Protein AF-A0A497K671-F1 (afdb_monomer)

Structure (mmCIF, N/CA/C/O backbone):
data_AF-A0A497K671-F1
#
_entry.id   AF-A0A497K671-F1
#
loop_
_atom_site.group_PDB
_atom_site.id
_atom_site.type_symbol
_atom_site.label_atom_id
_atom_site.label_alt_id
_atom_site.label_comp_id
_atom_site.label_asym_id
_atom_site.label_entity_id
_atom_site.label_seq_id
_atom_site.pdbx_PDB_ins_code
_atom_site.Cartn_x
_atom_site.Cartn_y
_atom_site.Cartn_z
_atom_site.occupancy
_atom_site.B_iso_or_equiv
_atom_site.auth_seq_id
_atom_site.auth_comp_id
_atom_site.auth_asym_id
_atom_site.auth_atom_id
_atom_site.pdbx_PDB_model_num
ATOM 1 N N . MET A 1 1 ? -10.557 17.025 -1.961 1.00 64.00 1 MET A N 1
ATOM 2 C CA . MET A 1 1 ? -9.973 16.336 -0.787 1.00 64.00 1 MET A CA 1
ATOM 3 C C . MET A 1 1 ? -8.901 17.240 -0.180 1.00 64.00 1 MET A C 1
ATOM 5 O O . MET A 1 1 ? -8.345 18.042 -0.924 1.00 64.00 1 MET A O 1
ATOM 9 N N . LYS A 1 2 ? -8.643 17.198 1.137 1.00 79.81 2 LYS A N 1
ATOM 10 C CA . LYS A 1 2 ? -7.466 17.884 1.707 1.00 79.81 2 LYS A CA 1
ATOM 11 C C . LYS A 1 2 ? -6.205 17.241 1.107 1.00 79.81 2 LYS A C 1
ATOM 13 O O . LYS A 1 2 ? -6.204 16.036 0.879 1.00 79.81 2 LYS A O 1
ATOM 18 N N . GLY A 1 3 ? -5.191 18.044 0.790 1.00 86.56 3 GLY A N 1
ATOM 19 C CA . GLY A 1 3 ? -3.894 17.534 0.330 1.00 86.56 3 GLY A CA 1
ATOM 20 C C . GLY A 1 3 ? -2.969 17.199 1.500 1.00 86.56 3 GLY A C 1
ATOM 21 O O . GLY A 1 3 ? -3.243 17.593 2.635 1.00 86.56 3 GLY A O 1
ATOM 22 N N . ASP A 1 4 ? -1.843 16.557 1.208 1.00 89.00 4 ASP A N 1
ATOM 23 C CA . ASP A 1 4 ? -0.923 15.943 2.182 1.00 89.00 4 ASP A CA 1
ATOM 24 C C . ASP A 1 4 ? -0.459 16.879 3.303 1.00 89.00 4 ASP A C 1
ATOM 26 O O . ASP A 1 4 ? -0.271 16.462 4.438 1.00 89.00 4 ASP A O 1
ATOM 30 N N . LYS A 1 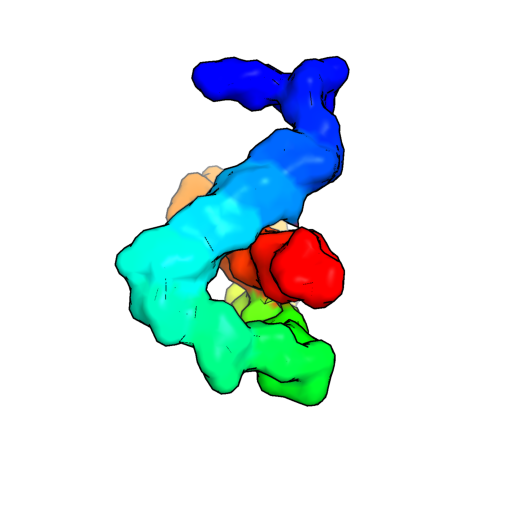5 ? -0.356 18.186 3.034 1.00 93.50 5 LYS A N 1
ATOM 31 C CA . LYS A 1 5 ? 0.006 19.193 4.051 1.00 93.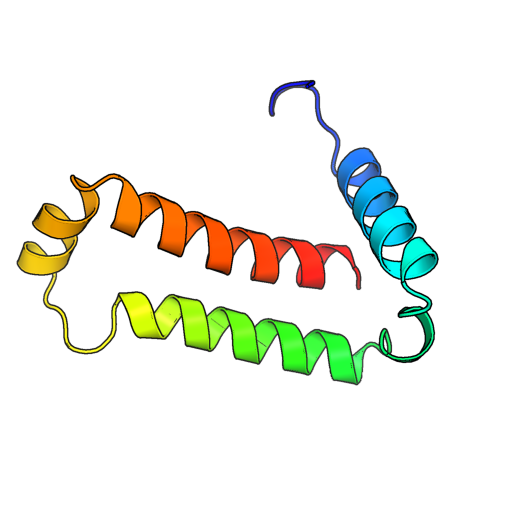50 5 LYS A CA 1
ATOM 32 C C . LYS A 1 5 ? -1.037 19.377 5.161 1.00 93.50 5 LYS A C 1
ATOM 34 O O . LYS A 1 5 ? -0.774 20.099 6.119 1.00 93.50 5 LYS A O 1
ATOM 39 N N . LYS A 1 6 ? -2.249 18.849 4.986 1.00 94.12 6 LYS A N 1
ATOM 40 C CA . LYS A 1 6 ? -3.402 19.086 5.868 1.00 94.12 6 LYS A CA 1
ATOM 41 C C . LYS A 1 6 ? -4.133 17.810 6.281 1.00 94.12 6 LYS A C 1
ATOM 43 O O . LYS A 1 6 ? -4.954 17.896 7.188 1.00 94.12 6 LYS A O 1
ATOM 48 N N . THR A 1 7 ? -3.882 16.688 5.611 1.00 94.44 7 THR A N 1
ATOM 49 C CA . THR A 1 7 ? -4.479 15.393 5.952 1.00 94.44 7 THR A CA 1
ATOM 50 C C . THR A 1 7 ? -3.691 14.773 7.098 1.00 94.44 7 THR A C 1
ATOM 52 O O . THR A 1 7 ? -2.493 14.534 6.960 1.00 94.44 7 THR A O 1
ATOM 55 N N . THR A 1 8 ? -4.332 14.547 8.243 1.00 95.44 8 THR A N 1
ATOM 56 C CA . THR A 1 8 ? -3.659 13.915 9.389 1.00 95.44 8 THR A CA 1
ATOM 57 C C . THR A 1 8 ? -3.701 12.395 9.267 1.00 95.44 8 THR A C 1
ATOM 59 O O . THR A 1 8 ? -4.569 11.836 8.598 1.00 95.44 8 THR A O 1
ATOM 62 N N . VAL A 1 9 ? -2.788 11.705 9.957 1.00 95.75 9 VAL A N 1
ATOM 63 C CA . VAL A 1 9 ? -2.836 10.238 10.050 1.00 95.75 9 VAL A CA 1
ATOM 64 C C . VAL A 1 9 ? -4.157 9.774 10.670 1.00 95.75 9 VAL A C 1
ATOM 66 O O . VAL A 1 9 ? -4.737 8.813 10.182 1.00 95.75 9 VAL A O 1
ATOM 69 N N . GLU A 1 10 ? -4.683 10.480 11.678 1.00 96.38 10 GLU A N 1
ATOM 70 C CA . GLU A 1 10 ? -5.970 10.122 12.294 1.00 96.38 10 GLU A CA 1
ATOM 71 C C . GLU A 1 10 ? -7.127 10.182 11.289 1.00 96.38 10 GLU A C 1
ATOM 73 O O . GLU A 1 10 ? -7.916 9.246 11.233 1.00 96.38 10 GLU A O 1
ATOM 78 N N . GLU A 1 11 ? -7.183 11.203 10.423 1.00 95.88 11 GLU A N 1
ATOM 79 C CA . GLU A 1 11 ? -8.203 11.274 9.364 1.00 95.88 11 GLU A CA 1
ATOM 80 C C . GLU A 1 11 ? -8.127 10.068 8.407 1.00 95.88 11 GLU A C 1
ATOM 82 O O . GLU A 1 11 ? -9.152 9.614 7.895 1.00 95.88 11 GLU A O 1
ATOM 87 N N . LEU A 1 12 ? -6.928 9.532 8.153 1.00 95.62 12 LEU A N 1
ATOM 88 C CA . LEU A 1 12 ? -6.757 8.309 7.364 1.00 95.62 12 LEU A CA 1
ATOM 89 C C . LEU A 1 12 ? -7.225 7.073 8.142 1.00 95.62 12 LEU A C 1
ATOM 91 O O . LEU A 1 12 ? -8.001 6.286 7.599 1.00 95.62 12 LEU A O 1
ATOM 95 N N . LYS A 1 13 ? -6.830 6.928 9.417 1.00 96.50 13 LYS A N 1
ATOM 96 C CA . LYS A 1 13 ? -7.282 5.815 10.273 1.00 96.50 13 LYS A CA 1
ATOM 97 C C . LYS A 1 13 ? -8.809 5.793 10.387 1.00 96.50 13 LYS A C 1
ATOM 99 O O . LYS A 1 13 ? -9.410 4.729 10.296 1.00 96.50 13 LYS A O 1
ATOM 104 N N . GLU A 1 14 ? -9.454 6.948 10.541 1.00 96.94 14 GLU A N 1
ATOM 105 C CA . GLU A 1 14 ? -10.917 7.062 10.608 1.00 96.94 14 GLU A CA 1
ATOM 106 C C . GLU A 1 14 ? -11.603 6.581 9.325 1.00 96.94 14 GLU A C 1
ATOM 108 O O . GLU A 1 14 ? -12.574 5.826 9.396 1.00 96.94 14 GLU A O 1
ATOM 113 N N . LYS A 1 15 ? -11.082 6.964 8.152 1.00 96.31 15 LYS A N 1
ATOM 114 C CA . LYS A 1 15 ? -11.598 6.482 6.862 1.00 96.31 15 LYS A CA 1
ATOM 115 C C . LYS A 1 15 ? -11.462 4.969 6.721 1.00 96.31 15 LYS A C 1
ATOM 117 O O . LYS A 1 15 ? -12.412 4.321 6.290 1.00 96.31 15 LYS A O 1
ATOM 122 N N . ILE A 1 16 ? -10.316 4.416 7.116 1.00 96.44 16 ILE A N 1
ATOM 123 C CA . ILE A 1 16 ? -10.055 2.972 7.080 1.00 96.44 16 ILE A CA 1
ATOM 124 C C . ILE A 1 16 ? -11.023 2.235 8.017 1.00 96.44 16 ILE A C 1
ATOM 126 O O . ILE A 1 16 ? -11.705 1.308 7.586 1.00 96.44 16 ILE A O 1
ATOM 130 N N . ARG A 1 17 ? -11.188 2.698 9.265 1.00 95.69 17 ARG A N 1
ATOM 131 C CA . ARG A 1 17 ? -12.164 2.124 10.213 1.00 95.69 17 ARG A CA 1
ATOM 132 C C . ARG A 1 17 ? -13.586 2.148 9.654 1.00 95.69 17 ARG A C 1
ATOM 134 O O . ARG A 1 17 ? -14.305 1.159 9.769 1.00 95.69 17 ARG A O 1
ATOM 141 N N . ALA A 1 18 ? -13.999 3.261 9.0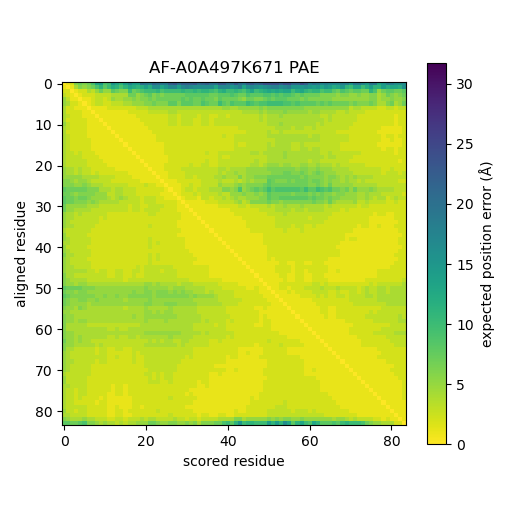44 1.00 96.88 18 ALA A N 1
ATOM 142 C CA . ALA A 1 18 ? -15.321 3.375 8.433 1.00 96.88 18 ALA A CA 1
ATOM 143 C C . ALA A 1 18 ? -15.508 2.368 7.286 1.00 96.88 18 ALA A C 1
ATOM 145 O O . ALA A 1 18 ? -16.539 1.701 7.228 1.00 96.88 18 ALA A O 1
ATOM 146 N N . PHE A 1 19 ? -14.497 2.211 6.428 1.00 95.75 19 PHE A N 1
ATOM 147 C CA . PHE A 1 19 ? -14.495 1.258 5.318 1.00 95.75 19 PHE A CA 1
ATOM 148 C C . PHE A 1 19 ? -14.597 -0.202 5.786 1.00 95.75 19 PHE A C 1
ATOM 150 O O . PHE A 1 19 ? -15.396 -0.966 5.236 1.00 95.75 19 PHE A O 1
ATOM 157 N N . ILE A 1 20 ? -13.827 -0.574 6.817 1.00 95.38 20 ILE A N 1
ATOM 158 C CA . ILE A 1 20 ? -13.838 -1.913 7.430 1.00 95.38 20 ILE A CA 1
ATOM 159 C C . ILE A 1 20 ? -15.212 -2.202 8.040 1.00 95.38 20 ILE A C 1
ATOM 161 O O . ILE A 1 20 ? -15.789 -3.269 7.817 1.00 95.38 20 ILE A O 1
ATOM 165 N N . LYS A 1 21 ? -15.759 -1.234 8.784 1.00 95.94 21 LYS A N 1
ATOM 166 C CA . LYS A 1 21 ? -17.052 -1.364 9.459 1.00 95.94 21 LYS A CA 1
ATOM 167 C C . LYS A 1 21 ? -18.215 -1.492 8.479 1.00 95.94 21 LYS A C 1
ATOM 169 O O . LYS A 1 21 ? -19.092 -2.322 8.688 1.00 95.94 21 LYS A O 1
ATOM 174 N N . GLU A 1 22 ? -18.223 -0.704 7.4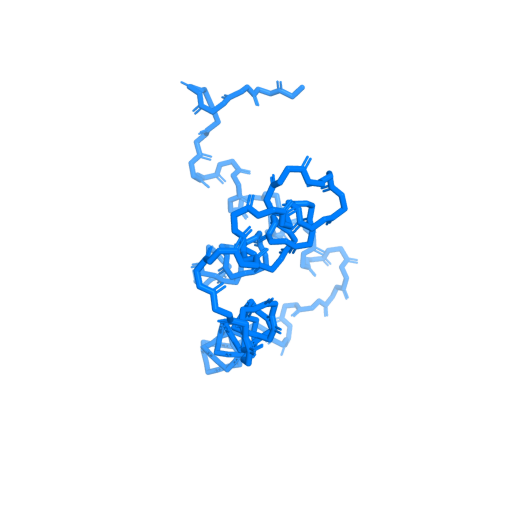03 1.00 97.31 22 GLU A N 1
ATOM 175 C CA . GLU A 1 22 ? -19.244 -0.783 6.345 1.00 97.31 22 GLU A CA 1
ATOM 176 C C . GLU A 1 22 ? -19.333 -2.191 5.728 1.00 97.31 22 GLU A C 1
ATOM 178 O O . GLU A 1 22 ? -20.403 -2.613 5.295 1.00 97.31 22 GLU A O 1
ATOM 183 N N . ARG A 1 23 ? -18.220 -2.935 5.728 1.00 95.62 23 ARG A N 1
ATOM 184 C CA . ARG A 1 23 ? -18.107 -4.280 5.148 1.00 95.62 23 ARG A CA 1
ATOM 185 C C . ARG 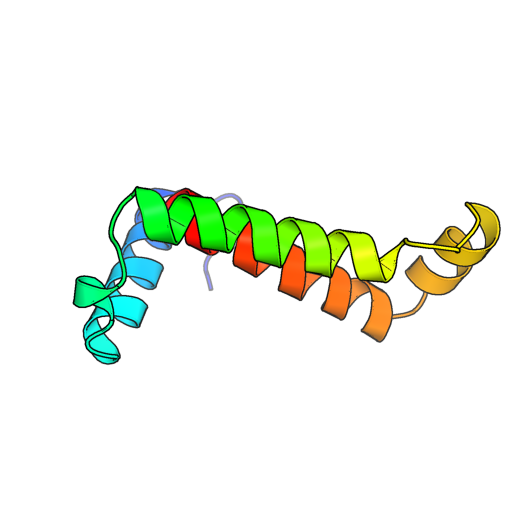A 1 23 ? -18.246 -5.415 6.161 1.00 95.62 23 ARG A C 1
ATOM 187 O O . ARG A 1 23 ? -18.152 -6.573 5.764 1.00 95.62 23 ARG A O 1
ATOM 194 N N . ASP A 1 24 ? -18.467 -5.110 7.442 1.00 94.69 24 ASP A N 1
ATOM 195 C CA . ASP A 1 24 ? -18.464 -6.104 8.529 1.00 94.69 24 ASP A CA 1
ATOM 196 C C . ASP A 1 24 ? -17.156 -6.933 8.565 1.00 94.69 24 ASP A C 1
ATOM 198 O O . ASP A 1 24 ? -17.139 -8.144 8.806 1.00 94.69 24 ASP A O 1
ATOM 202 N N . TRP A 1 25 ? -16.027 -6.279 8.267 1.00 94.88 25 TRP A N 1
ATOM 203 C CA . TRP A 1 25 ? -14.701 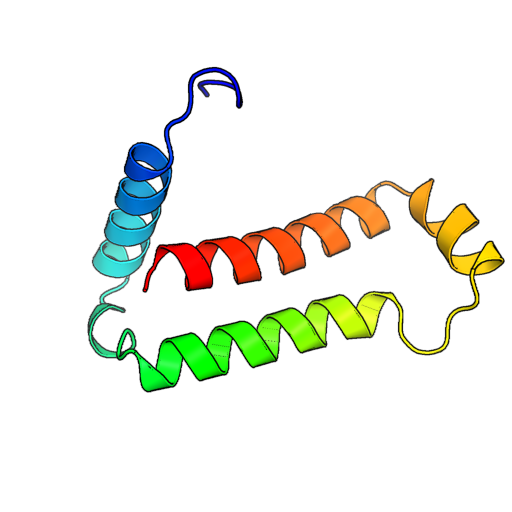-6.909 8.206 1.00 94.88 25 TRP A CA 1
ATOM 204 C C . TRP A 1 25 ? -13.918 -6.829 9.520 1.00 94.88 25 TRP A C 1
ATOM 206 O O . TRP A 1 25 ? -12.812 -7.360 9.609 1.00 94.88 25 TRP A O 1
ATOM 216 N N . GLU A 1 26 ? -14.487 -6.218 10.562 1.00 92.12 26 GLU A N 1
ATOM 217 C CA . GLU A 1 26 ? -13.852 -6.086 11.883 1.00 92.12 26 GLU A CA 1
ATOM 218 C C . GLU A 1 26 ? -13.467 -7.460 12.471 1.00 92.12 26 GLU A C 1
ATOM 220 O O . GLU A 1 26 ? -12.436 -7.593 13.124 1.00 92.12 26 GLU A O 1
ATOM 225 N N . LYS A 1 27 ? -14.236 -8.512 12.158 1.00 90.06 27 LYS A N 1
ATOM 226 C CA . LYS A 1 27 ? -13.971 -9.907 12.565 1.00 90.06 27 LYS A CA 1
ATOM 227 C C . LYS A 1 27 ? -12.722 -10.545 11.943 1.00 90.06 27 LYS A C 1
ATOM 229 O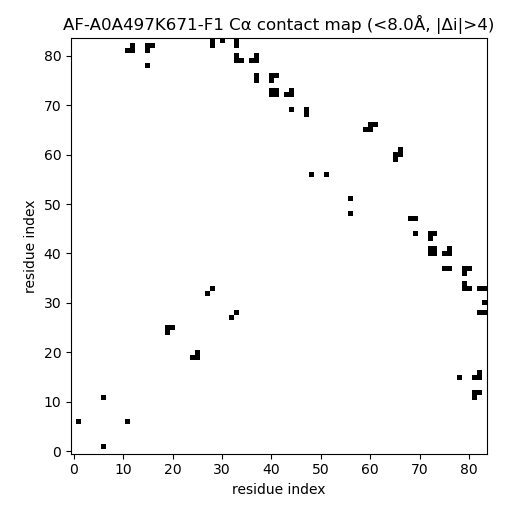 O . LYS A 1 27 ? -12.310 -11.601 12.403 1.00 90.06 27 LYS A O 1
ATOM 234 N N . TYR A 1 28 ? -12.156 -9.937 10.901 1.00 86.81 28 TYR A N 1
ATOM 235 C CA . TYR A 1 28 ? -10.931 -10.391 10.232 1.00 86.81 28 TYR A CA 1
ATOM 236 C C . TYR A 1 28 ? -9.729 -9.483 10.544 1.00 86.81 28 TYR A C 1
ATOM 238 O O . TYR A 1 28 ? -8.636 -9.717 10.046 1.00 86.81 28 TYR A O 1
ATOM 246 N N . HIS A 1 29 ? -9.917 -8.446 11.371 1.00 90.44 29 HIS A N 1
ATOM 247 C CA . HIS A 1 29 ? -8.876 -7.486 11.752 1.00 90.44 29 HIS A CA 1
ATOM 248 C C . HIS A 1 29 ? -8.210 -7.858 13.086 1.00 90.44 29 HIS A C 1
ATOM 250 O O . HIS A 1 29 ? -8.110 -7.046 14.008 1.00 90.44 29 HIS A O 1
ATOM 256 N N . HIS A 1 30 ? -7.743 -9.102 13.220 1.00 93.25 30 HIS A N 1
ATOM 257 C CA . HIS A 1 30 ? -6.860 -9.464 14.329 1.00 93.25 30 HIS A CA 1
ATOM 258 C C . HIS A 1 30 ? -5.405 -9.096 13.995 1.00 93.25 30 HIS A C 1
ATOM 260 O O . HIS A 1 30 ? -5.002 -9.231 12.841 1.00 93.25 30 HIS A O 1
ATOM 266 N N . PRO A 1 31 ? -4.565 -8.708 14.979 1.00 94.19 31 PRO A N 1
ATOM 267 C CA . PRO A 1 31 ? -3.186 -8.282 14.708 1.00 94.19 31 PRO A CA 1
ATOM 268 C C . PRO A 1 31 ? -2.349 -9.286 13.900 1.00 94.19 31 PRO A C 1
ATOM 270 O O . PRO A 1 31 ? -1.521 -8.883 13.089 1.00 94.19 31 PRO A O 1
ATOM 273 N N . LYS A 1 32 ? -2.586 -10.592 14.094 1.00 96.06 32 LYS A N 1
ATOM 274 C CA . LYS A 1 32 ? -1.957 -11.659 13.303 1.00 96.06 32 LYS A CA 1
ATOM 275 C C . LYS A 1 32 ? -2.330 -11.561 11.819 1.00 96.06 32 LYS A C 1
ATOM 277 O O . LYS A 1 32 ? -1.445 -11.601 10.975 1.00 96.06 32 LYS A O 1
ATOM 282 N N . ASP A 1 33 ? -3.617 -11.428 11.521 1.00 95.44 33 ASP A N 1
ATOM 283 C CA . ASP A 1 33 ? -4.142 -11.466 10.154 1.00 95.44 33 ASP A CA 1
ATOM 284 C C . ASP A 1 33 ? -3.762 -10.188 9.383 1.00 95.44 33 ASP A C 1
ATOM 286 O O . ASP A 1 33 ? -3.453 -10.231 8.194 1.00 95.44 33 ASP A O 1
ATOM 290 N N . ILE A 1 34 ? -3.672 -9.050 10.081 1.00 96.25 34 ILE A N 1
ATOM 291 C CA . ILE A 1 34 ? -3.164 -7.795 9.504 1.00 96.25 34 ILE A CA 1
ATOM 292 C C . ILE A 1 34 ? -1.664 -7.871 9.227 1.00 96.25 34 ILE A C 1
ATOM 294 O O . ILE A 1 34 ? -1.222 -7.422 8.173 1.00 96.25 34 ILE A O 1
ATOM 298 N N . ALA A 1 35 ? -0.872 -8.476 10.118 1.00 97.38 35 ALA A N 1
ATOM 299 C CA . ALA A 1 35 ? 0.545 -8.710 9.844 1.00 97.38 35 ALA A CA 1
ATOM 300 C C . ALA A 1 35 ? 0.752 -9.617 8.617 1.00 97.38 35 ALA A C 1
ATOM 302 O O . ALA A 1 35 ? 1.627 -9.341 7.800 1.00 97.38 35 ALA A O 1
ATOM 303 N N . GLU A 1 36 ? -0.068 -10.662 8.467 1.00 97.81 36 GLU A N 1
ATOM 304 C CA . GLU A 1 36 ? -0.062 -11.523 7.278 1.00 97.81 36 GLU A CA 1
ATOM 305 C C . GLU A 1 36 ? -0.432 -10.734 6.016 1.00 97.81 36 GLU A C 1
ATOM 307 O O . GLU A 1 36 ? 0.286 -10.825 5.022 1.00 97.81 36 GLU A O 1
ATOM 312 N N . SER A 1 37 ? -1.473 -9.899 6.081 1.00 97.56 37 SER A N 1
ATOM 313 C CA . SER A 1 37 ? -1.909 -9.060 4.955 1.00 97.56 37 SER A CA 1
ATOM 314 C C . SER A 1 37 ? -0.804 -8.099 4.506 1.00 97.56 37 SER A C 1
ATOM 316 O O . SER A 1 37 ? -0.474 -8.062 3.330 1.00 97.56 37 SER A O 1
ATOM 318 N N . ILE A 1 38 ? -0.122 -7.414 5.435 1.00 98.12 38 ILE A N 1
ATOM 319 C CA . ILE A 1 38 ? 1.019 -6.534 5.104 1.00 98.12 38 ILE A CA 1
ATOM 320 C C . ILE A 1 38 ? 2.108 -7.289 4.332 1.00 98.12 38 ILE A C 1
ATOM 322 O O . ILE A 1 38 ? 2.687 -6.747 3.393 1.00 98.12 38 ILE A O 1
ATOM 326 N N . CYS A 1 39 ? 2.420 -8.524 4.734 1.00 98.50 39 CYS A N 1
ATOM 327 C CA . CYS A 1 39 ? 3.416 -9.333 4.035 1.00 98.50 39 CYS A CA 1
ATOM 328 C C . CYS A 1 39 ? 2.963 -9.744 2.630 1.00 98.50 39 CYS A C 1
ATOM 330 O O . CYS A 1 39 ? 3.813 -9.827 1.746 1.00 98.50 39 CYS A O 1
ATOM 332 N N . ILE A 1 40 ? 1.667 -10.001 2.438 1.00 98.56 40 ILE A N 1
ATOM 333 C CA . ILE A 1 40 ? 1.087 -10.331 1.133 1.00 98.56 40 ILE A CA 1
ATOM 334 C C . ILE A 1 40 ? 1.196 -9.122 0.200 1.00 98.56 40 ILE A C 1
ATOM 336 O O . ILE A 1 40 ? 1.863 -9.238 -0.821 1.00 98.56 40 ILE A O 1
ATOM 340 N N . GLU A 1 41 ? 0.712 -7.944 0.599 1.00 98.50 41 GLU A N 1
ATOM 341 C CA . GLU A 1 41 ? 0.759 -6.748 -0.267 1.00 98.50 41 GLU A CA 1
ATOM 342 C C . GLU A 1 41 ? 2.201 -6.280 -0.542 1.00 98.50 41 GLU A C 1
ATOM 344 O O . GLU A 1 41 ? 2.547 -5.803 -1.621 1.00 98.50 41 GLU A O 1
ATOM 349 N N . ALA A 1 42 ? 3.115 -6.471 0.417 1.00 98.69 42 ALA A N 1
ATOM 350 C CA . ALA A 1 42 ? 4.539 -6.234 0.181 1.00 98.69 42 ALA A CA 1
ATOM 351 C C . ALA A 1 42 ? 5.136 -7.197 -0.861 1.00 98.69 42 ALA A C 1
ATOM 353 O O . ALA A 1 42 ? 6.073 -6.822 -1.574 1.00 98.69 42 ALA A O 1
ATOM 354 N N . ALA A 1 43 ? 4.623 -8.427 -0.943 1.00 98.75 43 ALA A N 1
ATOM 355 C CA . ALA A 1 43 ? 4.994 -9.364 -1.991 1.00 98.75 43 ALA A CA 1
ATOM 356 C C . ALA A 1 43 ? 4.383 -8.953 -3.340 1.00 98.75 43 ALA A C 1
ATOM 358 O O . ALA A 1 43 ? 5.117 -8.969 -4.322 1.00 98.75 43 ALA A O 1
ATOM 359 N N . GLU A 1 44 ? 3.127 -8.499 -3.390 1.00 98.69 44 GLU A N 1
ATOM 360 C CA . GLU A 1 44 ? 2.492 -7.985 -4.619 1.00 98.69 44 GLU A CA 1
ATOM 361 C C . GLU A 1 44 ? 3.252 -6.769 -5.178 1.00 98.69 44 GLU A C 1
ATOM 363 O O . GLU A 1 44 ? 3.639 -6.748 -6.351 1.00 98.69 44 GLU A O 1
ATOM 368 N N . LEU A 1 45 ? 3.655 -5.829 -4.314 1.00 98.62 45 LEU A N 1
ATOM 369 C CA . LEU A 1 45 ? 4.561 -4.743 -4.700 1.00 98.62 45 LEU A CA 1
ATOM 370 C C . LEU A 1 45 ? 5.871 -5.280 -5.291 1.00 98.62 45 LEU A C 1
ATOM 372 O O . LEU A 1 45 ? 6.345 -4.774 -6.309 1.00 98.62 45 LEU A O 1
ATOM 376 N N . LEU A 1 46 ? 6.479 -6.293 -4.664 1.00 98.50 46 LEU A N 1
ATOM 377 C CA . LEU A 1 46 ? 7.706 -6.914 -5.165 1.00 98.50 46 LEU A CA 1
ATOM 378 C C . LEU A 1 46 ? 7.494 -7.560 -6.544 1.00 98.50 46 LEU A C 1
ATOM 380 O O . LEU A 1 46 ? 8.408 -7.508 -7.375 1.00 98.50 46 LEU A O 1
ATOM 384 N N . GLU A 1 47 ? 6.314 -8.112 -6.830 1.00 98.38 47 GLU A N 1
ATOM 385 C CA . GLU A 1 47 ? 5.994 -8.708 -8.130 1.00 98.38 47 GLU A CA 1
ATOM 386 C C . GLU A 1 47 ? 6.058 -7.703 -9.291 1.00 98.38 47 GLU A C 1
ATOM 388 O O . GLU A 1 47 ? 6.371 -8.075 -10.427 1.00 98.38 47 GLU A O 1
ATOM 393 N N . LEU A 1 48 ? 5.857 -6.412 -9.024 1.00 98.00 48 LEU A N 1
ATOM 394 C CA . LEU A 1 48 ? 6.021 -5.371 -10.041 1.00 98.00 48 LEU A CA 1
ATOM 395 C C . LEU A 1 48 ? 7.487 -5.204 -10.469 1.00 98.00 48 LEU A C 1
ATOM 397 O O . LEU A 1 48 ? 7.756 -4.845 -11.621 1.00 98.00 48 LEU A O 1
ATOM 401 N N . PHE A 1 49 ? 8.436 -5.502 -9.575 1.00 98.06 49 PHE A N 1
ATOM 402 C CA . PHE A 1 49 ? 9.874 -5.314 -9.791 1.00 98.06 49 PHE A CA 1
ATOM 403 C C . PHE A 1 49 ? 10.639 -6.608 -10.077 1.00 98.06 49 PHE A C 1
ATOM 405 O O . PHE A 1 49 ? 11.726 -6.546 -10.657 1.00 98.06 49 PHE A O 1
ATOM 412 N N . GLN A 1 50 ? 10.111 -7.769 -9.681 1.00 97.50 50 GLN A N 1
ATOM 413 C CA . GLN A 1 50 ? 10.803 -9.045 -9.858 1.00 97.50 50 GLN A CA 1
ATOM 414 C C . GLN A 1 50 ? 11.202 -9.278 -11.323 1.00 97.50 50 GLN A C 1
ATOM 416 O O . GLN A 1 50 ? 10.469 -8.949 -12.256 1.00 97.50 50 GLN A O 1
ATOM 421 N N . TRP A 1 51 ? 12.387 -9.860 -11.520 1.00 97.12 51 TRP A N 1
ATOM 422 C CA . TRP A 1 51 ? 12.948 -10.217 -12.834 1.00 97.12 51 TRP A CA 1
ATOM 423 C C . TRP A 1 51 ? 13.245 -9.050 -13.788 1.00 97.12 51 TRP A C 1
ATOM 425 O O . TRP A 1 51 ? 13.656 -9.302 -14.919 1.00 97.12 51 TRP A O 1
ATOM 435 N N . ARG A 1 52 ? 13.096 -7.794 -13.349 1.00 96.56 52 ARG A N 1
ATOM 436 C CA . ARG A 1 52 ? 13.402 -6.596 -14.144 1.00 96.56 52 ARG A CA 1
ATOM 437 C C . ARG A 1 52 ? 14.729 -5.981 -13.715 1.00 96.56 52 ARG A C 1
ATOM 439 O O . ARG A 1 52 ? 15.056 -5.939 -12.529 1.00 96.56 52 ARG A O 1
ATOM 446 N N . ASN A 1 53 ? 15.491 -5.466 -14.672 1.00 98.00 53 ASN A N 1
ATOM 447 C CA . ASN A 1 53 ? 16.707 -4.704 -14.389 1.00 98.00 53 ASN A CA 1
ATOM 448 C C . ASN A 1 53 ? 16.412 -3.197 -14.183 1.00 98.00 53 ASN A C 1
ATOM 450 O O . ASN A 1 53 ? 15.316 -2.723 -14.504 1.00 98.00 53 ASN A O 1
ATOM 454 N N . PRO A 1 54 ? 17.365 -2.415 -13.638 1.00 97.69 54 PRO A N 1
ATOM 455 C CA . PRO A 1 54 ? 17.154 -0.993 -13.354 1.00 97.69 54 PRO A CA 1
ATOM 456 C C . PRO A 1 54 ? 16.775 -0.143 -14.576 1.00 97.69 54 PRO A C 1
ATOM 458 O O . PRO A 1 54 ? 15.971 0.784 -14.454 1.00 97.69 54 PRO A O 1
ATOM 461 N N . GLU A 1 55 ? 17.323 -0.437 -15.755 1.00 98.12 55 GLU A N 1
ATOM 462 C CA . GLU A 1 55 ? 17.022 0.274 -16.998 1.00 98.12 55 GLU A CA 1
ATOM 463 C C . GLU A 1 55 ? 15.583 0.014 -17.466 1.00 98.12 55 GLU A C 1
ATOM 465 O O . GLU A 1 55 ? 14.882 0.954 -17.845 1.00 98.12 55 GLU A O 1
ATOM 470 N N . GLU A 1 56 ? 15.110 -1.231 -17.377 1.00 98.12 56 GLU A N 1
ATOM 471 C CA . GLU A 1 56 ? 13.718 -1.594 -17.667 1.00 98.12 56 GLU A CA 1
ATOM 472 C C . GLU A 1 56 ? 12.751 -0.886 -16.719 1.00 98.12 56 GLU A C 1
ATOM 474 O O . GLU A 1 56 ? 11.773 -0.289 -17.172 1.00 98.12 56 GLU A O 1
ATOM 479 N N . ILE A 1 57 ? 13.046 -0.890 -15.414 1.00 98.00 57 ILE A N 1
ATOM 480 C CA . ILE A 1 57 ? 12.251 -0.164 -14.415 1.00 98.00 57 ILE A CA 1
ATOM 481 C C . ILE A 1 57 ? 12.199 1.325 -14.749 1.00 98.00 57 ILE A C 1
ATOM 483 O O . ILE A 1 57 ? 11.126 1.922 -14.723 1.00 98.00 57 ILE A O 1
ATOM 487 N N . LYS A 1 58 ? 13.325 1.938 -15.124 1.00 97.94 58 LYS A N 1
ATOM 488 C CA . LYS A 1 58 ? 13.371 3.360 -15.487 1.00 97.94 58 LYS A CA 1
ATOM 489 C C . LYS A 1 58 ? 12.455 3.699 -16.666 1.00 97.94 58 LYS A C 1
ATOM 491 O O . LYS A 1 58 ? 11.841 4.766 -16.661 1.00 97.94 58 LYS A O 1
ATOM 496 N N . GLU A 1 59 ? 12.357 2.825 -17.665 1.00 98.31 59 GLU A N 1
ATOM 497 C CA . GLU A 1 59 ? 11.435 3.015 -18.788 1.00 98.31 59 GLU A CA 1
ATOM 498 C C . GLU A 1 59 ? 9.975 2.761 -18.388 1.00 98.31 59 GLU A C 1
ATOM 500 O O . GLU A 1 59 ? 9.095 3.524 -18.786 1.00 98.31 59 GLU A O 1
ATOM 505 N N . LEU A 1 60 ? 9.706 1.753 -17.554 1.00 98.00 60 LEU A N 1
ATOM 506 C CA . LEU A 1 60 ? 8.360 1.465 -17.044 1.00 98.00 60 LEU A CA 1
ATOM 507 C C . LEU A 1 60 ? 7.821 2.583 -16.152 1.00 98.00 60 LEU A C 1
ATOM 509 O O . LEU A 1 60 ? 6.662 2.951 -16.288 1.00 98.00 60 LEU A O 1
ATOM 513 N N . MET A 1 61 ? 8.668 3.202 -15.330 1.00 98.00 61 MET A N 1
ATOM 514 C CA . MET A 1 61 ? 8.308 4.345 -14.482 1.00 98.00 61 MET A CA 1
ATOM 515 C C . MET A 1 61 ? 7.827 5.572 -15.271 1.00 98.00 61 MET A C 1
ATOM 517 O O . MET A 1 61 ? 7.214 6.468 -14.693 1.00 98.00 61 MET A O 1
ATOM 521 N N . LYS A 1 62 ? 8.085 5.647 -16.585 1.00 98.25 62 LYS A N 1
ATOM 522 C CA . LYS A 1 62 ? 7.525 6.703 -17.445 1.00 98.25 62 LYS A CA 1
ATOM 523 C C . LYS A 1 62 ? 6.064 6.446 -17.806 1.00 98.25 62 LYS A C 1
ATOM 525 O O . LYS A 1 62 ? 5.368 7.385 -18.189 1.00 98.25 62 LYS A O 1
ATOM 530 N N . LYS A 1 63 ? 5.608 5.197 -17.715 1.00 98.38 63 LYS A N 1
ATOM 531 C CA . LYS A 1 63 ? 4.230 4.818 -18.001 1.00 98.38 63 LYS A CA 1
ATOM 532 C C . LYS A 1 63 ? 3.345 5.109 -16.790 1.00 98.38 63 LYS A C 1
ATOM 534 O O . LYS A 1 63 ? 3.799 5.082 -15.647 1.00 98.38 63 LYS A O 1
ATOM 539 N N . GLU A 1 64 ? 2.111 5.518 -17.049 1.00 98.19 64 GLU A N 1
ATOM 540 C CA . GLU A 1 64 ? 1.163 5.892 -15.996 1.00 98.19 64 GLU A CA 1
ATOM 541 C C . GLU A 1 64 ? 0.585 4.669 -15.293 1.00 98.19 64 GLU A C 1
ATOM 543 O O . GLU A 1 64 ? 0.634 4.625 -14.071 1.00 98.19 64 GLU A O 1
ATOM 548 N N . ASP A 1 65 ? 0.188 3.657 -16.062 1.00 98.00 65 ASP A N 1
ATOM 549 C CA . ASP A 1 65 ? -0.297 2.360 -15.583 1.00 98.00 65 ASP A CA 1
ATOM 550 C C . ASP A 1 65 ? 0.662 1.709 -14.576 1.00 98.00 65 ASP A C 1
ATOM 552 O O . ASP A 1 65 ? 0.260 1.319 -13.489 1.00 98.00 65 ASP A O 1
ATOM 556 N N . PHE A 1 66 ? 1.960 1.668 -14.878 1.00 98.12 66 PHE A N 1
ATOM 557 C CA . PHE A 1 66 ? 2.942 1.070 -13.974 1.00 98.12 66 PHE A CA 1
ATOM 558 C C . PHE A 1 66 ? 3.105 1.862 -12.668 1.00 98.12 66 PHE A C 1
ATOM 560 O O . PHE A 1 66 ? 3.300 1.277 -11.605 1.00 98.12 66 PHE A O 1
ATOM 567 N N . ARG A 1 67 ? 3.024 3.199 -12.729 1.00 98.38 67 ARG A N 1
ATOM 568 C CA . ARG A 1 67 ? 3.063 4.047 -11.526 1.00 98.38 67 ARG A CA 1
ATOM 569 C C . ARG A 1 67 ? 1.786 3.920 -10.702 1.00 98.38 67 ARG A C 1
ATOM 571 O O . ARG A 1 67 ? 1.869 4.036 -9.483 1.00 98.38 67 ARG A O 1
ATOM 578 N N . GLU A 1 68 ? 0.648 3.721 -11.358 1.00 98.31 68 GLU A N 1
ATOM 579 C CA . GLU A 1 68 ? -0.636 3.464 -10.712 1.00 98.31 68 GLU A CA 1
ATOM 580 C C . GLU A 1 68 ? -0.592 2.135 -9.961 1.00 98.31 68 GLU A C 1
ATOM 582 O O . GLU A 1 68 ? -0.790 2.163 -8.754 1.00 98.31 68 GLU A O 1
ATOM 587 N N . SER A 1 69 ? -0.163 1.038 -10.598 1.00 98.38 69 SER A N 1
ATOM 588 C CA . SER A 1 69 ? -0.016 -0.260 -9.922 1.00 98.38 69 SER A CA 1
ATOM 589 C C . SER A 1 69 ? 0.924 -0.191 -8.716 1.00 98.38 69 SER A C 1
ATOM 591 O O . SER A 1 69 ? 0.595 -0.684 -7.649 1.00 98.38 69 SER A O 1
ATOM 593 N N . ILE A 1 70 ? 2.070 0.497 -8.820 1.00 98.50 70 ILE A N 1
ATOM 594 C CA . ILE A 1 70 ? 2.940 0.718 -7.646 1.00 98.50 70 ILE A CA 1
ATOM 595 C C . ILE A 1 70 ? 2.193 1.471 -6.536 1.00 98.50 70 ILE A C 1
ATOM 597 O O . ILE A 1 70 ? 2.383 1.191 -5.353 1.00 98.50 70 ILE A O 1
ATOM 601 N N . GLY A 1 71 ? 1.400 2.474 -6.914 1.00 98.25 71 GLY A N 1
ATOM 602 C CA . GLY A 1 71 ? 0.604 3.265 -5.987 1.00 98.25 71 GLY A CA 1
ATOM 603 C C . GLY A 1 71 ? -0.486 2.452 -5.292 1.00 98.25 71 GLY A C 1
ATOM 604 O O . GLY A 1 71 ? -0.711 2.691 -4.109 1.00 98.25 71 GLY A O 1
ATOM 605 N N . GLU A 1 72 ? -1.116 1.512 -5.996 1.00 98.38 72 GLU A N 1
ATOM 606 C CA . GLU A 1 72 ? -2.122 0.586 -5.464 1.00 98.38 72 GLU A CA 1
ATOM 607 C C . GLU 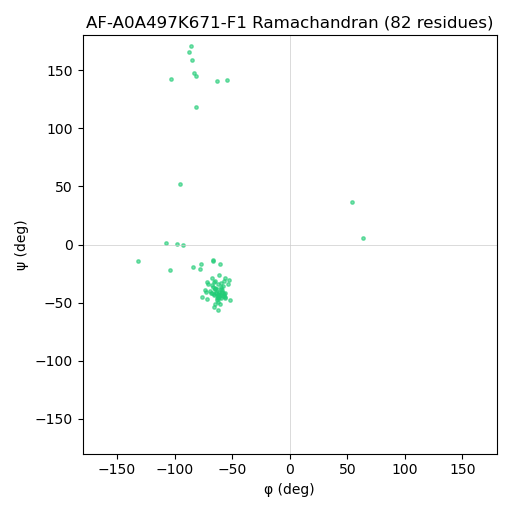A 1 72 ? -1.505 -0.309 -4.381 1.00 98.38 72 GLU A C 1
ATOM 609 O O . GLU A 1 72 ? -1.894 -0.193 -3.219 1.00 98.38 72 GLU A O 1
ATOM 614 N N . GLU A 1 73 ? -0.434 -1.043 -4.696 1.00 98.62 73 GLU A N 1
ATOM 615 C CA . GLU A 1 73 ? 0.204 -1.944 -3.720 1.00 98.62 73 GLU A CA 1
ATOM 616 C C . GLU A 1 73 ? 0.776 -1.189 -2.507 1.00 98.62 73 GLU A C 1
ATOM 618 O O . GLU A 1 73 ? 0.680 -1.612 -1.352 1.00 98.62 73 GLU A O 1
ATOM 623 N N . LEU A 1 74 ? 1.360 -0.005 -2.737 1.00 98.44 74 LEU A N 1
ATOM 624 C CA . LEU A 1 74 ? 1.823 0.850 -1.641 1.00 98.44 74 LEU A CA 1
ATOM 625 C C . LEU A 1 74 ? 0.668 1.360 -0.778 1.00 98.44 74 LEU A C 1
ATOM 627 O O . LEU A 1 74 ? 0.832 1.485 0.441 1.00 98.44 74 LEU A O 1
ATOM 631 N N . ALA A 1 75 ? -0.469 1.698 -1.387 1.00 97.75 75 ALA A N 1
ATOM 632 C CA . ALA A 1 75 ? -1.644 2.127 -0.649 1.00 97.75 75 ALA A CA 1
ATOM 633 C C . ALA A 1 75 ? -2.162 0.994 0.238 1.00 97.75 75 ALA A C 1
ATOM 635 O O . ALA A 1 75 ? -2.441 1.259 1.407 1.00 97.75 75 ALA A O 1
ATOM 636 N N . ASP A 1 76 ? -2.198 -0.244 -0.252 1.00 98.06 76 ASP A N 1
ATOM 637 C CA . ASP A 1 76 ? -2.676 -1.393 0.519 1.00 98.06 76 ASP A CA 1
ATOM 638 C C . ASP A 1 76 ? -1.762 -1.707 1.711 1.00 98.06 76 ASP A C 1
ATOM 640 O O . ASP A 1 76 ? -2.237 -1.813 2.850 1.00 98.06 76 ASP A O 1
ATOM 644 N N . ILE A 1 77 ? -0.436 -1.677 1.523 1.00 98.44 77 ILE A N 1
ATOM 645 C CA . ILE A 1 77 ? 0.535 -1.787 2.629 1.00 98.44 77 ILE A CA 1
ATOM 646 C C . ILE A 1 77 ? 0.291 -0.703 3.691 1.00 98.44 77 ILE A C 1
ATOM 648 O O . ILE A 1 77 ? 0.297 -0.981 4.898 1.00 98.44 77 ILE A O 1
ATOM 652 N N . VAL A 1 78 ? 0.085 0.550 3.268 1.00 97.69 78 VAL A N 1
ATOM 653 C CA . VAL A 1 78 ? -0.169 1.675 4.183 1.00 97.69 78 VAL A CA 1
ATOM 654 C C . VAL A 1 78 ? -1.514 1.518 4.889 1.00 97.69 78 VAL A C 1
ATOM 656 O O . VAL A 1 78 ? -1.592 1.772 6.092 1.00 97.69 78 VAL A O 1
ATOM 659 N N . ILE A 1 79 ? -2.559 1.087 4.182 1.00 97.12 79 ILE A N 1
ATOM 660 C CA . ILE A 1 79 ? -3.894 0.871 4.743 1.00 97.12 79 ILE A CA 1
ATOM 661 C C . ILE A 1 79 ? -3.824 -0.181 5.844 1.00 97.12 79 ILE A C 1
ATOM 663 O O . ILE A 1 79 ? -4.245 0.110 6.966 1.00 97.12 79 ILE A O 1
ATOM 667 N N . TYR A 1 80 ? -3.225 -1.346 5.585 1.00 97.06 80 TYR A N 1
ATOM 668 C CA . TYR A 1 80 ? -3.091 -2.375 6.613 1.00 97.06 80 TYR A CA 1
ATOM 669 C C . TYR A 1 80 ? -2.217 -1.913 7.781 1.00 97.06 80 TYR A C 1
ATOM 671 O O . TYR A 1 80 ? -2.608 -2.080 8.938 1.00 97.06 80 TYR A O 1
ATOM 679 N N . SER A 1 81 ? -1.100 -1.232 7.509 1.00 96.62 81 SER A N 1
ATOM 680 C CA . SER A 1 81 ? -0.225 -0.675 8.553 1.00 96.62 81 SER A CA 1
ATOM 681 C C . SER A 1 81 ? -0.947 0.327 9.463 1.00 96.62 81 SER A C 1
ATOM 683 O O . SER A 1 81 ? -0.687 0.381 10.664 1.00 96.62 81 SER A O 1
ATOM 685 N N . LEU A 1 82 ? -1.860 1.130 8.908 1.00 96.00 82 LEU A N 1
ATOM 686 C CA . LEU A 1 82 ? -2.677 2.084 9.660 1.00 96.00 82 LEU A CA 1
ATOM 687 C C . LEU A 1 82 ? -3.933 1.452 10.275 1.00 96.00 82 LEU A C 1
ATOM 689 O O . LEU A 1 82 ? -4.509 2.041 11.188 1.00 96.00 82 LEU A O 1
ATOM 693 N N . SER A 1 83 ? -4.382 0.297 9.791 1.00 91.69 83 SER A N 1
ATOM 694 C CA . SER A 1 83 ? -5.534 -0.427 10.344 1.00 91.69 83 SER A CA 1
ATOM 695 C C . SER A 1 83 ? -5.213 -1.190 11.634 1.00 91.69 83 SER A C 1
ATOM 697 O O . SER A 1 83 ? -6.136 -1.543 12.367 1.00 91.69 83 SER A O 1
ATOM 699 N N . MET A 1 84 ? -3.920 -1.410 11.904 1.00 85.94 84 MET A N 1
ATOM 700 C CA . MET A 1 84 ? -3.408 -2.081 13.101 1.00 85.94 84 MET A CA 1
ATOM 701 C C . MET A 1 84 ? -3.626 -1.281 14.394 1.00 85.94 84 MET A C 1
ATOM 703 O O . MET A 1 84 ? -3.595 -0.016 14.379 1.00 85.94 84 MET A O 1
#

Radius of gyration: 15.4 Å; Cα contacts (8 Å, |Δi|>4): 46; chains: 1; bounding box: 36×31×34 Å

Secondary structure (DSSP, 8-state):
---TTT--HHHHHHHHHHHHHHTT-GGG--HHHHHHHHHHHHHHHHHHHTT--HHHHHHHTTSHHHHHHHHHHHHHHHHHHHH-

pLDDT: mean 95.78, std 4.82, range [64.0, 98.75]

Nearest PDB structures (foldseek):
  6sqw-assembly1_A  TM=8.702E-01  e=1.371E-04  Mus musculus
  2oie-assembly1_A  TM=8.515E-01  e=2.465E-04  Mus musculus
  2oie-assembly1_C  TM=8.537E-01  e=3.717E-04  Mus musculus
  7mu5-assembly1_A  TM=8.219E-01  e=3.717E-04  Homo sapiens
  2oig-assembly1_A  TM=8.450E-01  e=5.943E-04  Mus musculus

Foldseek 3Di:
DDDPVPQDLVNLLVVLVVVCVVVVNVVQLDPVNLVVQLVVLVVQLVVLVPPDDPVRVVVLVVDPVSVVSNVVSVVSNVSSVSPD

Solvent-accessible surface area (backbone atoms only — not comparable to full-atom values): 4839 Å² total; per-residue (Å²): 130,78,53,81,95,70,54,51,72,64,63,50,38,51,52,50,52,50,56,36,55,77,67,68,41,64,88,63,64,44,72,68,51,39,55,50,46,34,54,50,32,52,47,56,45,43,61,78,51,59,98,57,53,74,69,58,48,59,58,43,65,72,39,64,68,56,47,47,53,53,49,50,29,52,46,50,31,50,49,38,65,53,70,103

Sequence (84 aa):
MKGDKKTTVEELKEKIRAFIKERDWEKYHHPKDIAESICIEAAELLELFQWRNPEEIKELMKKEDFRESIGEELADIVIYSLS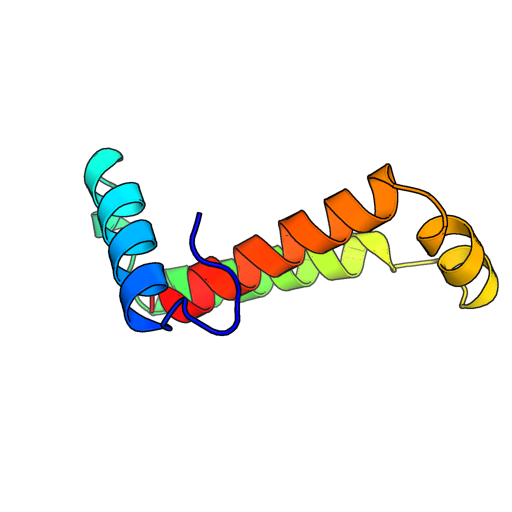M

Mean predicted aligned error: 3.09 Å